Protein AF-A0A1C5YTJ9-F1 (afdb_monomer)

Sequence (90 aa):
MLDASPAVLGLGSGERVTEFMVSFGIVPSNFRQVEAPVVYCIASKWLTGGSQVVNQADVGGVHNGQWIMATSRWVTTIYKASQPLPRTGY

Foldseek 3Di:
DDDPDCVVVVHDPPDDDPDDDDDPDDDDPPDDDPDDDDDDDDDDPPDDQQDKDKDKDKDWDDDPNDIDIDIDIDIDGDHDQDPVHPDDDD

Mean predicted aligned error: 6.36 Å

Radius of gyration: 18.78 Å; Cα contacts (8 Å, |Δi|>4): 62; chains: 1; bounding box: 31×33×63 Å

Solvent-accessible surface area (backbone atoms only — not comparable to full-atom values): 6603 Å² total; per-residue (Å²): 136,87,78,83,46,52,82,76,69,67,52,5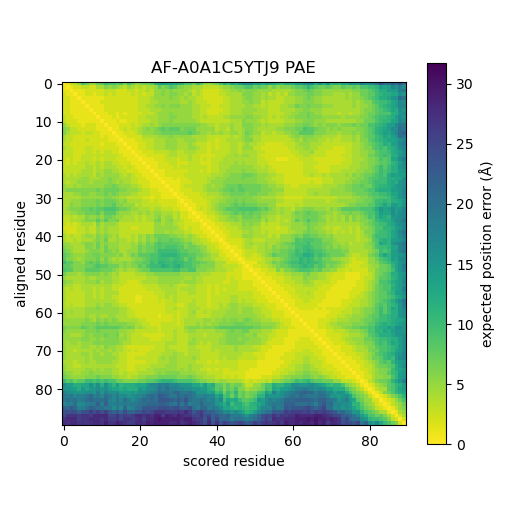9,93,89,61,74,88,87,77,86,84,88,83,75,81,88,70,64,90,87,73,66,87,88,66,86,88,82,84,89,80,83,79,64,90,83,63,53,63,71,38,72,46,82,46,77,49,76,50,71,49,75,56,96,92,38,84,46,76,52,78,48,75,52,74,50,73,40,76,58,83,60,83,77,63,83,76,86,75,134

Secondary structure (DSSP, 8-state):
-----HHHHTPPTT-----------S--TT---SS------PPPTTPPTT-EEEEEEEEEEEETTEEEEEEEEEEEEPPPPPSSPP----

Structure (mmCIF, N/CA/C/O backbone):
data_AF-A0A1C5YTJ9-F1
#
_entry.id   AF-A0A1C5YTJ9-F1
#
loop_
_atom_site.group_PDB
_atom_site.id
_atom_site.type_symbol
_atom_site.label_atom_id
_atom_site.label_alt_id
_atom_site.label_comp_id
_atom_site.label_asym_id
_atom_site.label_entity_id
_atom_site.label_seq_id
_atom_site.pdbx_PDB_ins_code
_atom_site.Cartn_x
_atom_site.Cartn_y
_atom_site.Cartn_z
_atom_site.occupancy
_atom_site.B_iso_or_equiv
_atom_site.auth_seq_id
_atom_site.auth_comp_id
_atom_site.auth_asym_id
_atom_site.auth_atom_id
_atom_site.pdbx_PDB_model_num
ATOM 1 N N . MET A 1 1 ? 12.251 6.728 2.974 1.00 80.31 1 MET A N 1
ATOM 2 C CA . MET A 1 1 ? 10.948 6.796 3.671 1.00 80.31 1 MET A CA 1
ATOM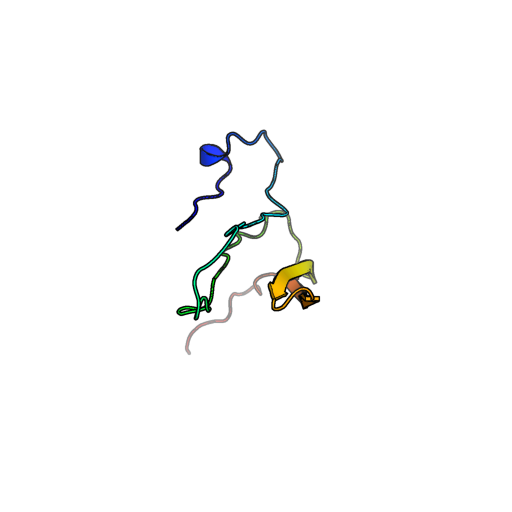 3 C C . MET A 1 1 ? 10.152 7.937 3.061 1.00 80.31 1 MET A C 1
ATOM 5 O O . MET A 1 1 ? 10.696 9.029 2.983 1.00 80.31 1 MET A O 1
ATOM 9 N N . LEU A 1 2 ? 8.925 7.681 2.598 1.00 87.38 2 LEU A N 1
ATOM 10 C CA . LEU A 1 2 ? 7.974 8.727 2.206 1.00 87.38 2 LEU A CA 1
ATOM 11 C C . LEU A 1 2 ? 7.167 9.120 3.449 1.00 87.38 2 LEU A C 1
ATOM 13 O O . LEU A 1 2 ? 6.534 8.253 4.048 1.00 87.38 2 LEU A O 1
ATOM 17 N N . ASP A 1 3 ? 7.210 10.390 3.846 1.00 91.25 3 ASP A N 1
ATOM 18 C CA . ASP A 1 3 ? 6.365 10.914 4.922 1.00 91.25 3 ASP A CA 1
ATOM 19 C C . ASP A 1 3 ? 5.036 11.400 4.330 1.00 91.25 3 ASP A C 1
ATOM 21 O O . ASP A 1 3 ? 4.999 12.359 3.562 1.00 91.25 3 ASP A O 1
ATOM 25 N N . ALA A 1 4 ? 3.953 10.702 4.669 1.00 91.00 4 ALA A N 1
ATOM 26 C CA . ALA A 1 4 ? 2.593 11.016 4.240 1.00 91.00 4 ALA A CA 1
ATOM 27 C C . ALA A 1 4 ? 1.751 11.623 5.380 1.00 91.00 4 ALA A C 1
ATOM 29 O O . ALA A 1 4 ? 0.532 11.445 5.433 1.00 91.00 4 ALA A O 1
ATOM 30 N N . SER A 1 5 ? 2.391 12.294 6.342 1.00 90.81 5 SER A N 1
ATOM 31 C CA . SER A 1 5 ? 1.692 12.954 7.442 1.00 90.81 5 SER A CA 1
ATOM 32 C C . SER A 1 5 ? 0.872 14.162 6.959 1.00 90.81 5 SER A C 1
ATOM 34 O O . SER A 1 5 ? 1.254 14.835 5.996 1.00 90.81 5 SER A O 1
ATOM 36 N N . PRO A 1 6 ? -0.239 14.501 7.649 1.00 91.44 6 PRO A N 1
ATOM 37 C CA . PRO A 1 6 ? -1.066 15.656 7.299 1.00 91.44 6 PRO A CA 1
ATOM 38 C C . PRO A 1 6 ? -0.286 16.967 7.167 1.00 91.44 6 PRO A C 1
ATOM 40 O O . PRO A 1 6 ? -0.586 17.765 6.287 1.00 91.44 6 PRO A O 1
ATOM 43 N N . ALA A 1 7 ? 0.732 17.172 8.009 1.00 94.44 7 ALA A N 1
ATOM 44 C CA . ALA A 1 7 ? 1.562 18.371 7.978 1.00 94.44 7 ALA A CA 1
ATOM 45 C C . ALA A 1 7 ? 2.421 18.454 6.705 1.00 94.44 7 ALA A C 1
ATOM 47 O O . ALA A 1 7 ? 2.499 19.519 6.101 1.00 94.44 7 ALA A O 1
ATOM 48 N N . VAL A 1 8 ? 3.028 17.339 6.281 1.00 96.19 8 VAL A N 1
ATOM 49 C CA . VAL A 1 8 ? 3.870 17.284 5.072 1.00 96.19 8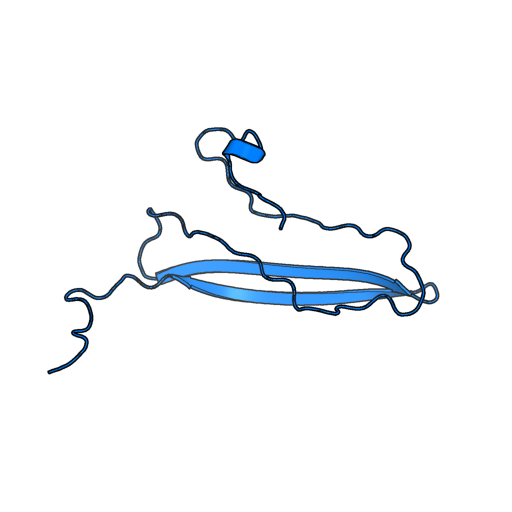 VAL A CA 1
ATOM 50 C C . VAL A 1 8 ? 3.037 17.440 3.802 1.00 96.19 8 VAL A C 1
ATOM 52 O O . VAL A 1 8 ? 3.483 18.064 2.844 1.00 96.19 8 VAL A O 1
ATOM 55 N N . LEU A 1 9 ? 1.816 16.908 3.806 1.00 95.31 9 LEU A N 1
ATOM 56 C CA . LEU A 1 9 ? 0.917 16.942 2.653 1.00 95.31 9 LEU A CA 1
ATOM 57 C C . LEU A 1 9 ? -0.014 18.166 2.618 1.00 95.31 9 LEU A C 1
ATOM 59 O O . LEU A 1 9 ? -0.735 18.340 1.641 1.00 95.31 9 LEU A O 1
ATOM 63 N N . GLY A 1 10 ? -0.018 19.006 3.658 1.00 96.56 10 GLY A N 1
ATOM 64 C CA . GLY A 1 10 ? -0.891 20.183 3.738 1.00 96.56 10 GLY A CA 1
ATOM 65 C C . GLY A 1 10 ? -2.382 19.846 3.851 1.00 96.56 10 GLY A C 1
ATOM 66 O O . GLY A 1 10 ? -3.214 20.594 3.346 1.00 96.56 10 GLY A O 1
ATOM 67 N N . LEU A 1 11 ? -2.720 18.722 4.490 1.00 95.25 11 LEU A N 1
ATOM 68 C CA . LEU A 1 11 ? -4.103 18.258 4.604 1.00 95.25 11 LEU A CA 1
ATOM 69 C C . LEU A 1 11 ? -4.922 19.118 5.573 1.00 95.25 11 LEU A C 1
ATOM 71 O O . LEU A 1 11 ? -4.463 19.494 6.656 1.00 95.25 11 LEU A O 1
ATOM 75 N N . GLY A 1 12 ? -6.177 19.357 5.206 1.00 95.88 12 GLY A N 1
ATOM 76 C CA . GLY A 1 12 ? -7.177 20.008 6.036 1.00 95.88 12 GLY A CA 1
ATOM 77 C C . GLY A 1 12 ? -7.631 19.160 7.230 1.00 95.88 12 GLY A C 1
ATOM 78 O O . GLY A 1 12 ? -7.354 17.962 7.359 1.00 95.88 12 GLY A O 1
ATOM 79 N N . SER A 1 13 ? -8.379 19.787 8.141 1.00 91.69 13 SER A N 1
ATOM 80 C CA . SER A 1 13 ? -8.938 19.083 9.300 1.00 91.69 13 SER A CA 1
ATOM 81 C C . SER A 1 13 ? -9.881 17.962 8.857 1.00 91.69 13 SER A C 1
ATOM 83 O O . SER A 1 13 ? -10.845 18.191 8.135 1.00 91.69 13 SER A O 1
ATOM 85 N N . GLY A 1 14 ? -9.606 16.742 9.320 1.00 87.00 14 GLY A N 1
ATOM 86 C CA . GLY A 1 14 ? -10.396 15.552 8.985 1.00 87.00 14 GLY A CA 1
ATOM 87 C C . GLY A 1 14 ? -9.983 14.841 7.694 1.00 87.00 14 GLY A C 1
ATOM 88 O O . GLY A 1 14 ? -10.356 13.683 7.524 1.00 87.00 14 GLY A O 1
ATOM 89 N N . GLU A 1 15 ? -9.149 15.449 6.850 1.00 91.06 15 GLU A N 1
ATOM 90 C CA . GLU A 1 15 ? -8.638 14.804 5.638 1.00 91.06 15 GLU A CA 1
ATOM 91 C C . GLU A 1 15 ? -7.618 13.713 5.971 1.00 91.06 15 GLU A C 1
ATOM 93 O O . GLU A 1 15 ? -6.843 13.811 6.930 1.00 91.06 15 GLU A O 1
ATOM 98 N N . ARG A 1 16 ? -7.642 12.626 5.201 1.00 87.62 16 ARG A N 1
ATOM 99 C CA . ARG A 1 16 ? -6.789 11.451 5.395 1.00 87.62 16 ARG A CA 1
ATOM 100 C C . ARG A 1 16 ? -6.347 10.929 4.039 1.00 87.62 16 ARG A C 1
ATOM 102 O O . ARG A 1 16 ? -7.141 10.903 3.105 1.00 87.62 16 ARG A O 1
ATOM 109 N N . VAL A 1 17 ? -5.109 10.453 3.968 1.00 90.1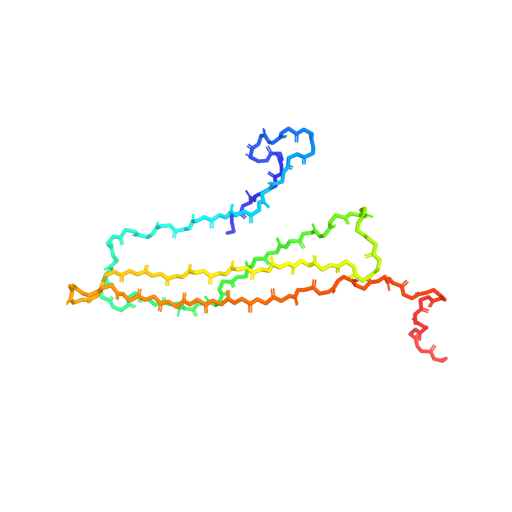9 17 VAL A N 1
ATOM 110 C CA . VAL A 1 17 ? -4.647 9.657 2.829 1.00 90.19 17 VAL A CA 1
ATOM 111 C C . VAL A 1 17 ? -5.274 8.271 2.936 1.00 90.19 17 VAL A C 1
ATOM 113 O O . VAL A 1 17 ? -5.060 7.570 3.925 1.00 90.19 17 VAL A O 1
ATOM 116 N N . THR A 1 18 ? -6.057 7.890 1.934 1.00 89.31 18 THR A N 1
ATOM 117 C CA . THR A 1 18 ? -6.669 6.556 1.817 1.00 89.31 18 THR A CA 1
ATOM 118 C C . THR A 1 18 ? -6.041 5.724 0.703 1.00 89.31 18 THR A C 1
ATOM 120 O O . THR A 1 18 ? -6.207 4.509 0.687 1.00 89.31 18 THR A O 1
ATOM 123 N N . GLU A 1 19 ? -5.297 6.365 -0.196 1.00 91.56 19 GLU A N 1
ATOM 124 C CA . GLU A 1 19 ? -4.642 5.749 -1.343 1.00 91.56 19 GLU A CA 1
ATOM 125 C C . GLU A 1 19 ? -3.353 6.508 -1.678 1.00 91.56 19 GLU A C 1
ATOM 127 O O . GLU A 1 19 ? -3.266 7.725 -1.504 1.00 91.56 19 GLU A O 1
ATOM 132 N N . PHE A 1 20 ? -2.350 5.786 -2.170 1.00 91.69 20 PHE A N 1
ATOM 133 C CA . PHE A 1 20 ? -1.180 6.365 -2.815 1.00 91.69 20 PHE A CA 1
ATOM 134 C C . PHE A 1 20 ? -0.750 5.469 -3.975 1.00 91.69 20 PHE A C 1
ATOM 136 O O . PHE A 1 20 ? -0.989 4.262 -3.970 1.00 91.69 20 PHE A O 1
ATOM 143 N N . MET A 1 21 ? -0.070 6.058 -4.953 1.00 93.69 21 MET A N 1
ATOM 144 C CA . MET A 1 21 ? 0.485 5.341 -6.094 1.00 93.69 21 MET A CA 1
ATOM 145 C C . MET A 1 21 ? 1.973 5.650 -6.212 1.00 93.69 21 MET A C 1
ATOM 147 O O . MET A 1 21 ? 2.388 6.804 -6.110 1.00 93.69 21 MET A O 1
ATOM 151 N N . VAL A 1 22 ? 2.773 4.617 -6.464 1.00 91.94 22 VAL A N 1
ATOM 152 C CA . VAL A 1 22 ? 4.193 4.758 -6.800 1.00 91.94 22 VAL A CA 1
ATOM 153 C C . VAL A 1 22 ? 4.366 4.340 -8.253 1.00 91.94 22 VAL A C 1
ATOM 155 O O . VAL A 1 22 ? 4.081 3.199 -8.607 1.00 91.94 22 VAL A O 1
ATOM 158 N N . SER A 1 23 ? 4.813 5.269 -9.097 1.00 93.94 23 SER A N 1
ATOM 159 C CA . SER A 1 23 ? 5.061 5.016 -10.517 1.00 93.94 23 SER A CA 1
ATOM 160 C C . SER A 1 23 ? 6.558 5.020 -10.798 1.00 93.94 23 SER A C 1
ATOM 162 O O . SER A 1 23 ? 7.247 5.993 -10.497 1.00 93.94 23 SER A O 1
ATOM 164 N N . PHE A 1 24 ? 7.053 3.931 -11.384 1.00 93.38 24 PHE A N 1
ATOM 165 C CA . PHE A 1 24 ? 8.466 3.768 -11.735 1.00 93.38 24 PHE A CA 1
ATOM 166 C C . PHE A 1 24 ? 8.764 4.071 -13.212 1.00 93.38 24 PHE A C 1
ATOM 168 O O . PHE A 1 24 ? 9.928 4.119 -13.600 1.00 93.38 24 PHE A O 1
ATOM 175 N N . GLY A 1 25 ? 7.736 4.283 -14.042 1.00 95.12 25 GLY A N 1
ATOM 176 C CA . GLY A 1 25 ? 7.901 4.473 -15.484 1.00 95.12 25 GLY A CA 1
ATOM 177 C C . GLY A 1 25 ? 8.526 3.254 -16.173 1.00 95.12 25 GLY A C 1
ATOM 178 O O . GLY A 1 25 ? 8.167 2.113 -15.884 1.00 95.12 25 GLY A O 1
ATOM 179 N N . ILE A 1 26 ? 9.454 3.500 -17.103 1.00 95.56 26 ILE A N 1
ATOM 180 C CA . ILE A 1 26 ? 10.244 2.447 -17.753 1.00 95.56 26 ILE A CA 1
ATOM 181 C C . ILE A 1 26 ? 11.403 2.079 -16.829 1.00 95.56 26 ILE A C 1
ATOM 183 O O . ILE A 1 26 ? 12.239 2.920 -16.502 1.00 95.56 26 ILE A O 1
ATOM 187 N N . VAL A 1 27 ? 11.470 0.810 -16.445 1.00 94.88 27 VAL A N 1
ATOM 188 C CA . VAL A 1 27 ? 12.489 0.283 -15.534 1.00 94.88 27 VAL A CA 1
ATOM 189 C C . VAL A 1 27 ? 13.513 -0.577 -16.284 1.00 94.88 27 VAL A C 1
ATOM 191 O O . VAL A 1 27 ? 13.176 -1.175 -17.309 1.00 94.88 27 VAL A O 1
ATOM 194 N N . PRO A 1 28 ? 14.771 -0.653 -15.812 1.00 94.69 28 PRO A N 1
ATOM 195 C CA . PRO A 1 28 ? 15.790 -1.487 -16.440 1.00 94.69 28 PRO A CA 1
ATOM 196 C C . PRO A 1 28 ? 15.488 -2.982 -16.281 1.00 94.69 28 PRO A C 1
ATOM 198 O O . PRO A 1 28 ? 14.680 -3.404 -15.449 1.00 94.69 28 PRO A O 1
ATOM 201 N N . SER A 1 29 ? 16.205 -3.804 -17.052 1.00 91.81 29 SER A N 1
ATOM 202 C CA . SER A 1 29 ? 16.191 -5.257 -16.863 1.00 91.81 29 SER A CA 1
ATOM 203 C C . SER A 1 29 ? 16.546 -5.628 -15.417 1.00 91.81 29 SER A C 1
ATOM 205 O O . SER A 1 29 ? 17.350 -4.954 -14.772 1.00 91.81 29 SER A O 1
ATOM 207 N N . ASN A 1 30 ? 15.955 -6.717 -14.919 1.00 90.75 30 ASN A N 1
ATOM 208 C CA . ASN A 1 30 ? 16.058 -7.184 -13.533 1.00 90.75 30 ASN A CA 1
ATOM 209 C C . ASN A 1 30 ? 15.464 -6.249 -12.467 1.00 90.75 30 ASN A C 1
ATOM 211 O O . ASN A 1 30 ? 15.748 -6.446 -11.283 1.00 90.75 30 ASN A O 1
ATOM 215 N N . PHE A 1 31 ? 14.629 -5.272 -12.839 1.00 92.00 31 PHE A N 1
ATOM 216 C CA . PHE A 1 31 ? 13.857 -4.522 -11.853 1.00 92.00 31 PHE A CA 1
ATOM 217 C C . PHE A 1 31 ? 1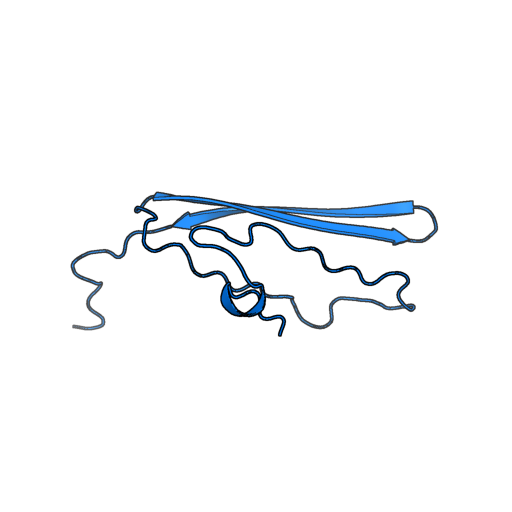2.981 -5.472 -11.032 1.00 92.00 31 PHE A C 1
ATOM 219 O O . PHE A 1 31 ? 12.141 -6.198 -11.564 1.00 92.00 31 PHE A O 1
ATOM 226 N N . ARG A 1 32 ? 13.222 -5.496 -9.723 1.00 90.44 32 ARG A N 1
ATOM 227 C CA . ARG A 1 32 ? 12.555 -6.390 -8.782 1.00 90.44 32 ARG A CA 1
ATOM 228 C C . ARG A 1 32 ? 12.543 -5.773 -7.397 1.00 90.44 32 ARG A C 1
ATOM 230 O O . ARG A 1 32 ? 13.400 -4.958 -7.060 1.00 90.44 32 ARG A O 1
ATOM 237 N N . GLN A 1 33 ? 11.615 -6.237 -6.576 1.00 89.88 33 GLN A N 1
ATOM 238 C CA . GLN A 1 33 ? 11.653 -5.987 -5.146 1.00 89.88 33 GLN A CA 1
ATOM 239 C C . GLN A 1 33 ? 12.949 -6.573 -4.558 1.00 89.88 33 GLN A C 1
ATOM 241 O O . GLN A 1 33 ? 13.202 -7.770 -4.683 1.00 89.88 33 GLN A O 1
ATOM 246 N N . VAL A 1 34 ? 13.767 -5.727 -3.930 1.00 92.69 34 VAL A N 1
ATOM 247 C CA . VAL A 1 34 ? 14.956 -6.152 -3.165 1.00 92.69 34 VAL A CA 1
ATOM 248 C C . VAL A 1 34 ? 14.628 -6.249 -1.674 1.00 92.69 34 VAL A C 1
ATOM 250 O O . VAL A 1 34 ? 15.091 -7.160 -0.997 1.00 92.69 34 VAL A O 1
ATOM 253 N N . GLU A 1 35 ? 13.768 -5.355 -1.190 1.00 90.88 35 GLU A N 1
ATOM 254 C CA . GLU A 1 35 ? 13.241 -5.318 0.172 1.00 90.88 35 GLU A CA 1
ATOM 255 C C . GLU A 1 35 ? 11.717 -5.178 0.116 1.00 90.88 35 GLU A C 1
ATOM 257 O O . GLU A 1 35 ? 11.186 -4.505 -0.771 1.00 90.88 35 GLU A O 1
ATOM 262 N N . ALA A 1 36 ? 11.006 -5.838 1.033 1.00 88.75 36 ALA A N 1
ATOM 263 C CA . ALA A 1 36 ? 9.553 -5.752 1.091 1.00 88.75 36 ALA A CA 1
ATOM 264 C C . ALA A 1 36 ? 9.097 -4.337 1.475 1.00 88.75 36 ALA A C 1
ATOM 266 O O . ALA A 1 36 ? 9.498 -3.845 2.530 1.00 88.75 36 ALA A O 1
ATOM 267 N N . PRO A 1 37 ? 8.255 -3.675 0.657 1.00 85.56 37 PRO A N 1
ATOM 268 C CA . PRO A 1 37 ? 7.717 -2.380 1.031 1.00 85.56 37 PRO A CA 1
ATOM 269 C C . PRO A 1 37 ? 6.791 -2.534 2.242 1.00 85.56 37 PRO A C 1
ATOM 271 O O . PRO A 1 37 ? 5.963 -3.445 2.296 1.00 85.56 37 PRO A O 1
ATOM 274 N N . VAL A 1 38 ? 6.912 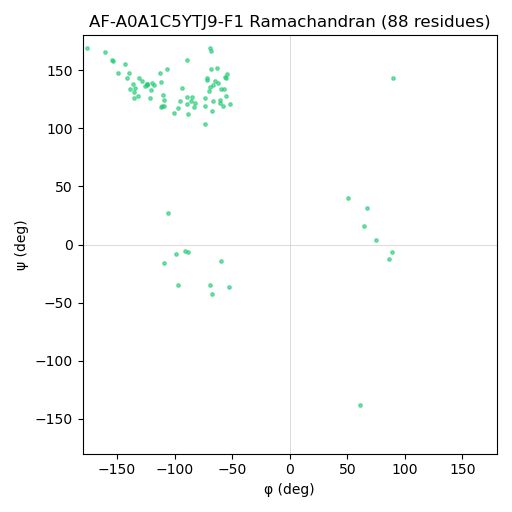-1.614 3.199 1.00 88.69 38 VAL A N 1
ATOM 275 C CA . VAL A 1 38 ? 6.057 -1.552 4.389 1.00 88.69 38 VAL A CA 1
ATOM 276 C C . VAL A 1 38 ? 5.340 -0.212 4.418 1.00 88.69 38 VAL A C 1
ATOM 278 O O . VAL A 1 38 ? 5.957 0.839 4.243 1.00 88.69 38 VAL A O 1
ATOM 281 N N . VAL A 1 39 ? 4.033 -0.253 4.669 1.00 88.50 39 VAL A N 1
ATOM 282 C CA . VAL A 1 39 ? 3.207 0.934 4.889 1.00 88.50 39 VAL A CA 1
ATOM 283 C C . VAL A 1 39 ? 2.816 0.970 6.359 1.00 88.50 39 VAL A C 1
ATOM 285 O O . VAL A 1 39 ? 2.157 0.059 6.857 1.00 88.50 39 VAL A O 1
ATOM 288 N N . TYR A 1 40 ? 3.227 2.028 7.054 1.00 88.75 40 TYR A N 1
ATOM 289 C CA . TYR A 1 40 ? 2.830 2.271 8.435 1.00 88.75 40 TYR A CA 1
ATOM 290 C C . TYR A 1 40 ? 1.623 3.202 8.463 1.00 88.75 40 TYR A C 1
ATOM 292 O O . TYR A 1 40 ? 1.673 4.318 7.950 1.00 88.75 40 TYR A O 1
ATOM 300 N N . CYS A 1 41 ? 0.546 2.750 9.099 1.00 85.12 41 CYS A N 1
ATOM 301 C CA . CYS A 1 41 ? -0.670 3.532 9.280 1.00 85.12 41 CYS A CA 1
ATOM 302 C C . CYS A 1 41 ? -1.012 3.620 10.765 1.00 85.12 41 CYS A C 1
ATOM 304 O O . CYS A 1 41 ? -0.958 2.624 11.487 1.00 85.12 41 CYS A O 1
ATOM 306 N N . ILE A 1 42 ? -1.419 4.807 11.211 1.00 82.94 42 ILE A N 1
ATOM 307 C CA . ILE A 1 42 ? -1.972 5.003 12.551 1.00 82.94 42 ILE A CA 1
ATOM 308 C C . ILE A 1 42 ? -3.491 4.981 12.430 1.00 82.94 42 ILE A C 1
ATOM 310 O O . ILE A 1 42 ? -4.093 5.828 11.768 1.00 82.94 42 ILE A O 1
ATOM 314 N N . ALA A 1 43 ? -4.111 3.998 13.079 1.00 81.06 43 ALA A N 1
ATOM 315 C CA . ALA A 1 43 ? -5.558 3.907 13.167 1.00 81.06 43 ALA A CA 1
ATOM 316 C C . ALA A 1 43 ? -6.122 5.131 13.909 1.00 81.06 43 ALA A C 1
ATOM 318 O O . ALA A 1 43 ? -5.573 5.583 14.916 1.00 81.06 43 ALA A O 1
ATOM 319 N N . SER A 1 44 ? -7.237 5.676 13.417 1.00 81.88 44 SER A N 1
ATOM 320 C CA . SER A 1 44 ? -7.911 6.795 14.077 1.00 81.88 44 SER A CA 1
ATOM 321 C C . SER A 1 44 ? -8.343 6.403 15.493 1.00 81.88 44 SER A C 1
ATOM 323 O O . SER A 1 44 ? -8.985 5.371 15.682 1.00 81.88 44 SER A O 1
ATOM 325 N N . LYS A 1 45 ? -8.075 7.267 16.482 1.00 81.19 45 LYS A N 1
ATOM 326 C CA . LYS A 1 45 ? -8.479 7.061 17.888 1.00 81.19 45 LYS A CA 1
ATOM 327 C C . LYS A 1 45 ? -9.995 6.940 18.099 1.00 81.19 45 LYS A C 1
ATOM 329 O O . LYS A 1 45 ? -10.436 6.569 19.179 1.00 81.19 45 LYS A O 1
ATOM 334 N N . TRP A 1 46 ? -10.778 7.309 17.088 1.00 82.25 46 TRP A N 1
ATOM 335 C CA . TRP A 1 46 ? -12.238 7.258 17.103 1.00 82.25 46 TRP A CA 1
ATOM 336 C C . TRP A 1 46 ? -12.800 5.908 16.637 1.00 82.25 46 TRP A C 1
ATOM 338 O O . TRP A 1 46 ? -14.008 5.703 16.705 1.00 82.25 46 TRP A O 1
ATOM 348 N N . LEU A 1 47 ? -11.949 4.993 16.156 1.00 85.25 47 LEU A N 1
ATOM 349 C CA . LEU A 1 47 ? -12.369 3.646 15.778 1.00 85.25 47 LEU A CA 1
ATOM 350 C C . LEU A 1 47 ? -12.723 2.839 17.031 1.00 85.25 47 LEU A C 1
ATOM 352 O O . LEU A 1 47 ? -11.980 2.815 18.013 1.00 85.25 47 LEU A O 1
ATOM 356 N N . THR A 1 48 ? -13.870 2.169 16.995 1.00 87.75 48 THR A N 1
ATOM 357 C CA . THR A 1 48 ? -14.341 1.302 18.079 1.00 87.75 48 THR A CA 1
ATOM 358 C C . THR A 1 48 ? -13.826 -0.126 17.893 1.00 87.75 48 THR A C 1
ATOM 360 O O . THR A 1 48 ? -13.459 -0.533 16.789 1.00 87.75 48 THR A O 1
ATOM 363 N N . GLY A 1 49 ? -13.798 -0.914 18.973 1.00 88.75 49 GLY A N 1
ATOM 364 C CA . GLY A 1 49 ? -13.452 -2.335 18.883 1.00 88.75 49 GLY A CA 1
ATOM 365 C C . GLY A 1 49 ? -14.377 -3.074 17.917 1.00 88.75 49 GLY A C 1
ATOM 366 O O . GLY A 1 49 ? -15.590 -2.894 17.972 1.00 88.75 49 GLY A O 1
ATOM 367 N N . GLY A 1 50 ? -13.794 -3.887 17.039 1.00 88.62 50 GLY A N 1
ATOM 368 C CA . GLY A 1 50 ? -14.503 -4.574 15.962 1.00 88.62 50 GLY A CA 1
ATOM 369 C C . GLY A 1 50 ? -14.595 -3.772 14.662 1.00 88.62 50 GLY A C 1
ATOM 370 O O . GLY A 1 50 ? -15.026 -4.335 13.659 1.00 88.62 50 GLY A O 1
ATOM 371 N N . SER A 1 51 ? -14.161 -2.502 14.635 1.00 92.00 51 SER A N 1
ATOM 372 C CA . SER A 1 51 ? -14.035 -1.748 13.380 1.00 92.00 51 SER A CA 1
ATOM 373 C C . SER A 1 51 ? -13.125 -2.492 12.403 1.00 92.00 51 SER A C 1
ATOM 375 O O . SER A 1 51 ? -12.134 -3.101 12.809 1.00 92.00 51 SER A O 1
ATOM 377 N N . GLN A 1 52 ? -13.433 -2.420 11.113 1.00 92.69 52 GLN A N 1
ATOM 378 C CA . GLN A 1 52 ? -12.672 -3.090 10.063 1.00 92.69 52 GLN A CA 1
ATOM 379 C C . GLN A 1 52 ? -12.123 -2.069 9.074 1.00 92.69 52 GLN A C 1
ATOM 381 O O . GLN A 1 52 ? -12.813 -1.126 8.693 1.00 92.69 52 GLN A O 1
ATOM 386 N N . VAL A 1 53 ? -10.881 -2.281 8.648 1.00 90.00 53 VAL A N 1
ATOM 387 C CA . VAL A 1 53 ? -10.259 -1.553 7.543 1.00 90.00 53 VAL A CA 1
ATOM 388 C C . VAL A 1 53 ? -10.089 -2.529 6.391 1.00 90.00 53 VAL A C 1
ATOM 390 O O . VAL A 1 53 ? -9.403 -3.543 6.533 1.00 90.00 53 VAL A O 1
ATOM 393 N N . VAL A 1 54 ? -10.727 -2.238 5.261 1.00 93.69 54 VAL A N 1
ATOM 394 C CA . VAL A 1 54 ? -10.533 -2.986 4.017 1.00 93.69 54 VAL A CA 1
ATOM 395 C C . VAL A 1 54 ? -9.331 -2.392 3.305 1.00 93.69 54 VAL A C 1
ATOM 397 O O . VAL A 1 54 ? -9.298 -1.195 3.034 1.00 93.69 54 VAL A O 1
ATOM 400 N N . ASN A 1 55 ? -8.345 -3.230 3.015 1.00 94.00 55 ASN A N 1
ATOM 401 C CA . ASN A 1 55 ? -7.126 -2.827 2.342 1.00 94.00 55 ASN A CA 1
ATOM 402 C C . ASN A 1 55 ? -7.062 -3.447 0.953 1.00 94.00 55 ASN A C 1
ATOM 404 O O . ASN A 1 55 ? -7.496 -4.583 0.722 1.00 94.00 55 ASN A O 1
ATOM 408 N N . GLN A 1 56 ? -6.455 -2.695 0.049 1.00 95.88 56 GLN A N 1
ATOM 409 C CA . GLN A 1 56 ? -6.240 -3.070 -1.331 1.00 95.88 56 GLN A CA 1
ATOM 410 C C . GLN A 1 56 ? -4.841 -2.630 -1.746 1.00 95.88 56 GLN A C 1
ATOM 412 O O . GLN A 1 56 ? -4.433 -1.506 -1.469 1.00 95.88 56 GLN A O 1
ATOM 417 N N . ALA A 1 57 ? -4.115 -3.529 -2.404 1.00 94.31 57 ALA A N 1
ATOM 418 C CA . ALA A 1 57 ? -2.855 -3.222 -3.059 1.00 94.31 57 ALA A CA 1
ATOM 419 C C . ALA A 1 57 ? -2.849 -3.865 -4.441 1.00 94.31 57 ALA A C 1
ATOM 421 O O . ALA A 1 57 ? -3.062 -5.073 -4.566 1.00 94.31 57 ALA A O 1
ATOM 422 N N . ASP A 1 58 ? -2.597 -3.049 -5.455 1.00 95.62 58 ASP A N 1
ATOM 423 C CA . ASP A 1 58 ? -2.496 -3.469 -6.844 1.00 95.62 58 ASP A CA 1
ATOM 424 C C . ASP A 1 58 ? -1.147 -3.028 -7.400 1.00 95.62 58 ASP A C 1
ATOM 426 O O . ASP A 1 58 ? -0.680 -1.919 -7.142 1.00 95.62 58 ASP A O 1
ATOM 430 N N . VAL A 1 59 ? -0.514 -3.909 -8.166 1.00 93.50 59 VAL A N 1
ATOM 431 C CA . VAL A 1 59 ? 0.724 -3.619 -8.885 1.00 93.50 59 VAL A CA 1
ATOM 432 C C . VAL A 1 59 ? 0.606 -4.185 -10.288 1.00 93.50 59 VAL A C 1
ATOM 434 O O . VAL A 1 59 ? 0.103 -5.291 -10.485 1.00 93.50 59 VAL A O 1
ATOM 437 N N . GLY A 1 60 ? 1.055 -3.430 -11.280 1.00 94.25 60 GLY A N 1
ATOM 438 C CA . GLY A 1 60 ? 1.010 -3.873 -12.661 1.00 94.25 60 GLY A CA 1
ATOM 439 C C . GLY A 1 60 ? 1.960 -3.100 -13.552 1.00 94.25 60 GLY A C 1
ATOM 440 O O . GLY A 1 60 ? 2.495 -2.057 -13.175 1.00 94.25 60 GLY A O 1
ATOM 441 N N . GLY A 1 61 ? 2.180 -3.647 -14.737 1.00 95.19 61 GLY A N 1
ATOM 442 C CA . GLY A 1 61 ? 3.043 -3.062 -15.747 1.00 95.19 61 GLY A CA 1
ATOM 443 C C . GLY A 1 61 ? 3.020 -3.870 -17.035 1.00 95.19 61 GLY A C 1
ATOM 444 O O . GLY A 1 61 ? 2.505 -4.988 -17.086 1.00 95.19 61 GLY A O 1
ATOM 445 N N . VAL A 1 62 ? 3.591 -3.294 -18.090 1.00 95.75 62 VAL A N 1
ATOM 446 C CA . VAL A 1 62 ? 3.753 -3.987 -19.369 1.00 95.75 62 VAL A CA 1
ATOM 447 C C . VAL A 1 62 ? 5.083 -4.733 -19.377 1.00 95.75 62 VAL A C 1
ATOM 449 O O . VAL A 1 62 ? 6.134 -4.136 -19.160 1.00 95.75 62 VAL A O 1
ATOM 452 N N . HIS A 1 63 ? 5.043 -6.024 -19.686 1.00 92.31 63 HIS A N 1
ATOM 453 C CA . HIS A 1 63 ? 6.222 -6.849 -19.924 1.00 92.31 63 HIS A CA 1
ATOM 454 C C . HIS A 1 63 ? 6.023 -7.634 -21.223 1.00 92.31 63 HIS A C 1
ATOM 456 O O . HIS A 1 63 ? 4.984 -8.261 -21.417 1.00 92.31 63 HIS A O 1
ATOM 462 N N . ASN A 1 64 ? 6.990 -7.562 -22.145 1.00 93.38 64 ASN A N 1
ATOM 463 C CA . ASN A 1 64 ? 6.905 -8.170 -23.483 1.00 93.38 64 ASN A CA 1
ATOM 464 C C . ASN A 1 64 ? 5.609 -7.831 -24.251 1.00 93.38 64 ASN A C 1
ATOM 466 O O . ASN A 1 64 ? 5.018 -8.684 -24.908 1.00 93.38 64 ASN A O 1
ATOM 470 N N . GLY A 1 65 ? 5.144 -6.581 -24.150 1.00 94.94 65 GLY A N 1
ATOM 471 C CA . GLY A 1 65 ? 3.926 -6.116 -24.827 1.00 94.94 65 GLY A CA 1
ATOM 472 C C . GLY A 1 65 ? 2.612 -6.591 -24.194 1.00 94.94 65 GLY A C 1
ATOM 473 O O . GLY A 1 65 ? 1.548 -6.283 -24.721 1.00 94.94 65 GLY A O 1
ATOM 474 N N . GLN A 1 66 ? 2.662 -7.301 -23.065 1.00 97.19 66 GLN A N 1
ATOM 475 C CA . GLN A 1 66 ? 1.483 -7.751 -22.330 1.00 97.19 66 GLN A CA 1
ATOM 476 C C . GLN A 1 66 ? 1.358 -7.025 -20.996 1.00 97.19 66 GLN A C 1
ATOM 478 O O . GLN A 1 66 ? 2.349 -6.814 -20.297 1.00 97.19 66 GLN A O 1
ATOM 483 N N . TRP A 1 67 ? 0.131 -6.666 -20.627 1.00 96.81 67 TRP A N 1
ATOM 484 C CA . TRP A 1 67 ? -0.162 -6.177 -19.286 1.00 96.81 67 TRP A CA 1
ATOM 485 C C . TRP A 1 67 ? -0.132 -7.339 -18.292 1.00 96.81 67 TRP A C 1
ATOM 487 O O . TRP A 1 67 ? -0.828 -8.337 -18.477 1.00 96.81 67 TRP A O 1
ATOM 497 N N . ILE A 1 68 ? 0.662 -7.198 -17.235 1.00 95.38 68 ILE A N 1
ATOM 498 C CA . ILE A 1 68 ? 0.728 -8.133 -16.113 1.00 95.38 68 ILE A CA 1
ATOM 499 C C . ILE A 1 68 ? 0.302 -7.378 -14.859 1.00 95.38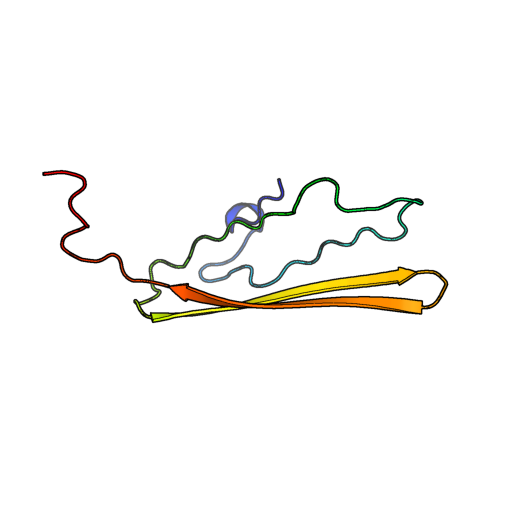 68 ILE A C 1
ATOM 501 O O . ILE A 1 68 ? 0.717 -6.239 -1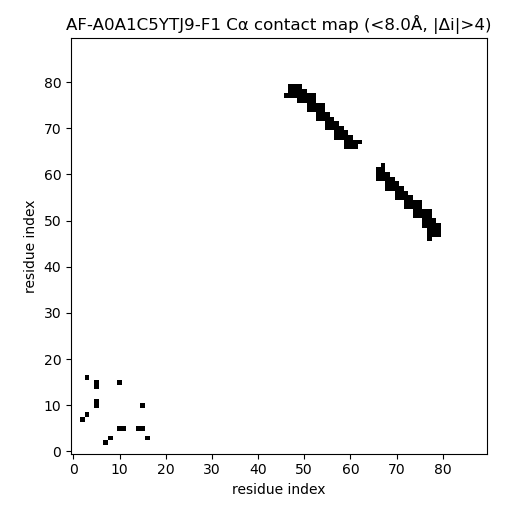4.645 1.00 95.38 68 ILE A O 1
ATOM 505 N N . MET A 1 69 ? -0.514 -8.016 -14.022 1.00 96.81 69 MET A N 1
ATOM 506 C CA . MET A 1 69 ? -0.992 -7.440 -12.768 1.00 96.81 69 MET A CA 1
ATOM 507 C C . MET A 1 69 ? -1.011 -8.467 -11.641 1.00 96.81 69 MET A C 1
ATOM 509 O O . MET A 1 69 ? -1.278 -9.647 -11.863 1.00 96.81 69 MET A O 1
ATOM 513 N N . ALA A 1 70 ? -0.773 -7.988 -10.426 1.00 94.69 70 ALA A N 1
ATOM 514 C CA . ALA A 1 70 ? -0.993 -8.710 -9.187 1.00 94.69 70 ALA A CA 1
ATOM 515 C C . ALA A 1 70 ? -1.842 -7.847 -8.250 1.00 94.69 70 ALA A C 1
ATOM 517 O O . ALA A 1 70 ? -1.671 -6.629 -8.172 1.00 94.69 70 ALA A O 1
ATOM 518 N N . THR A 1 71 ? -2.770 -8.491 -7.549 1.00 96.50 71 THR A N 1
ATOM 519 C CA . THR A 1 71 ? -3.780 -7.825 -6.724 1.00 96.50 71 THR A CA 1
ATOM 520 C C . THR A 1 71 ? -3.891 -8.527 -5.379 1.00 96.50 71 THR A C 1
ATOM 522 O O . THR A 1 71 ? -4.074 -9.743 -5.335 1.00 96.50 71 THR A O 1
ATOM 525 N N . SER A 1 72 ? -3.854 -7.763 -4.292 1.00 95.12 72 SER A N 1
ATOM 526 C CA . SER A 1 72 ? -4.033 -8.250 -2.922 1.00 95.12 72 SER A CA 1
ATOM 527 C C . SER A 1 72 ? -5.161 -7.498 -2.231 1.00 95.12 72 SER A C 1
ATOM 529 O O . SER A 1 72 ? -5.271 -6.276 -2.354 1.00 95.12 72 SER A O 1
ATOM 531 N N . ARG A 1 73 ? -6.011 -8.219 -1.499 1.00 96.81 73 ARG A N 1
ATOM 532 C CA . ARG A 1 73 ? -7.114 -7.668 -0.698 1.00 96.81 73 ARG A CA 1
ATOM 533 C C . ARG A 1 73 ? -7.105 -8.325 0.672 1.00 96.81 73 ARG A C 1
ATOM 535 O O . ARG A 1 73 ? -6.962 -9.542 0.756 1.00 96.81 73 ARG A O 1
ATOM 542 N N . TRP A 1 74 ? -7.253 -7.542 1.734 1.00 95.81 74 TRP A N 1
ATOM 543 C CA . TRP A 1 74 ? -7.316 -8.076 3.096 1.00 95.81 74 TRP A CA 1
ATOM 544 C C . TRP A 1 74 ? -8.077 -7.142 4.033 1.00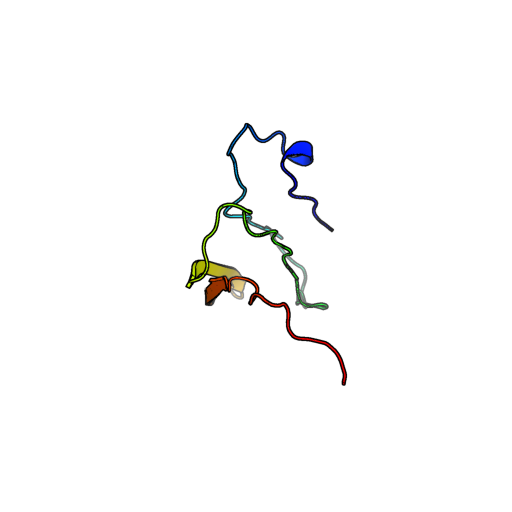 95.81 74 TRP A C 1
ATOM 546 O O . TRP A 1 74 ? -8.201 -5.944 3.780 1.00 95.81 74 TRP A O 1
ATOM 556 N N . VAL A 1 75 ? -8.572 -7.692 5.140 1.00 95.19 75 VAL A N 1
ATOM 557 C CA . VAL A 1 75 ? -9.261 -6.931 6.186 1.00 95.19 75 VAL A CA 1
ATOM 558 C C . VAL A 1 75 ? -8.388 -6.885 7.432 1.00 95.19 75 VAL A C 1
ATOM 560 O O . VAL A 1 75 ? -7.951 -7.920 7.930 1.00 95.19 75 VAL A O 1
ATOM 563 N N . THR A 1 76 ? -8.170 -5.682 7.953 1.00 91.69 76 THR A N 1
ATOM 564 C CA . THR A 1 76 ? -7.555 -5.465 9.263 1.00 91.69 76 THR A CA 1
ATOM 565 C C . THR A 1 76 ? -8.655 -5.168 10.272 1.00 91.69 76 THR A C 1
ATOM 567 O O . THR A 1 76 ? -9.311 -4.129 10.194 1.00 91.69 76 THR A O 1
ATOM 570 N N . THR A 1 77 ? -8.855 -6.068 11.233 1.00 91.62 77 THR A N 1
ATOM 571 C CA . THR A 1 77 ? -9.788 -5.852 12.346 1.00 91.62 77 THR A CA 1
ATOM 572 C C . THR A 1 77 ? -9.098 -5.074 13.462 1.00 91.62 77 THR A C 1
ATOM 574 O O . THR A 1 77 ? -8.043 -5.473 13.953 1.00 91.62 77 THR A O 1
ATOM 577 N N . ILE A 1 78 ? -9.712 -3.972 13.885 1.00 88.62 78 ILE A N 1
ATOM 578 C CA . ILE A 1 78 ? -9.270 -3.163 15.017 1.00 88.62 78 ILE A CA 1
ATOM 579 C C . ILE A 1 78 ? -9.806 -3.780 16.303 1.00 88.62 78 ILE A C 1
ATOM 581 O O . ILE A 1 78 ? -11.016 -3.843 16.532 1.00 88.62 78 ILE A O 1
ATOM 585 N N . TYR A 1 79 ? -8.900 -4.201 17.176 1.00 83.00 79 TYR A N 1
ATOM 586 C CA . TYR A 1 79 ? -9.254 -4.714 18.492 1.00 83.00 79 TYR A CA 1
ATOM 587 C C . TYR A 1 79 ? -9.193 -3.595 19.528 1.00 83.00 79 TYR A C 1
ATOM 589 O O . TYR A 1 79 ? -8.236 -2.821 19.580 1.00 83.00 79 TYR A O 1
ATOM 597 N N . LYS A 1 80 ? -10.216 -3.518 20.384 1.00 77.44 80 LYS A N 1
ATOM 598 C CA . LYS A 1 80 ? -10.147 -2.680 21.582 1.00 77.44 80 LYS A CA 1
ATOM 599 C C . LYS A 1 80 ? -9.146 -3.317 22.543 1.00 77.44 80 LYS A C 1
ATOM 601 O O . LYS A 1 80 ? -9.208 -4.524 22.769 1.00 77.44 80 LYS A O 1
ATOM 606 N N . ALA A 1 81 ? -8.269 -2.512 23.138 1.00 73.12 81 ALA A N 1
ATOM 607 C CA . ALA A 1 81 ? -7.431 -2.981 24.236 1.00 73.12 81 ALA A CA 1
ATOM 608 C C . ALA A 1 81 ? -8.320 -3.560 25.355 1.00 73.12 81 ALA A C 1
ATOM 610 O O . ALA A 1 81 ? -9.276 -2.907 25.787 1.00 73.12 81 ALA A O 1
ATOM 611 N N . SER A 1 82 ? -8.037 -4.785 25.806 1.00 70.25 82 SER A N 1
ATOM 612 C CA . SER A 1 82 ? -8.770 -5.392 26.920 1.00 70.25 82 SER A CA 1
ATOM 613 C C . SER A 1 82 ? -8.510 -4.604 28.205 1.00 70.25 82 SER A C 1
ATOM 615 O O . SER A 1 82 ? -7.389 -4.153 28.442 1.00 70.25 82 SER A O 1
ATOM 617 N N . GLN A 1 83 ? -9.540 -4.429 29.036 1.00 75.00 83 GLN A N 1
ATOM 618 C CA . GLN A 1 83 ? -9.403 -3.845 30.370 1.00 75.00 83 GLN A CA 1
ATOM 619 C C . GLN A 1 83 ? -9.900 -4.844 31.431 1.00 75.00 83 GLN A C 1
ATOM 621 O O . GLN A 1 83 ? -11.033 -5.309 31.304 1.00 75.00 83 GLN A O 1
ATOM 626 N N . PRO A 1 84 ? -9.088 -5.178 32.456 1.00 78.12 84 PRO A N 1
ATOM 627 C CA . PRO A 1 84 ? -7.724 -4.690 32.683 1.00 78.12 84 PRO A CA 1
ATOM 628 C C . PRO A 1 84 ? -6.771 -5.123 31.558 1.00 78.12 84 PRO A C 1
ATOM 630 O O . PRO A 1 84 ? -7.006 -6.127 30.882 1.00 78.12 84 PRO A O 1
ATOM 633 N N . LEU A 1 85 ? -5.723 -4.326 31.321 1.00 75.25 85 LEU A N 1
ATOM 634 C CA . LEU A 1 85 ? -4.672 -4.724 30.385 1.00 75.25 85 LEU A CA 1
ATOM 635 C C . LEU A 1 85 ? -4.125 -6.091 30.828 1.00 75.25 85 LEU A C 1
ATOM 637 O O . LEU A 1 85 ? -4.058 -6.333 32.041 1.00 75.25 85 LEU A O 1
ATOM 641 N N . PRO A 1 86 ? -3.760 -6.987 29.892 1.00 73.00 86 PRO A N 1
ATOM 642 C CA . PRO A 1 86 ? -3.171 -8.269 30.251 1.00 73.00 86 PRO A CA 1
ATOM 643 C C . PRO A 1 86 ? -1.992 -8.020 31.192 1.00 73.00 86 PRO A C 1
ATOM 645 O O . PRO A 1 86 ? -1.073 -7.273 30.853 1.00 73.00 86 PRO A O 1
ATOM 648 N N . ARG A 1 87 ? -2.043 -8.582 32.405 1.00 73.56 87 ARG A N 1
ATOM 649 C CA . ARG A 1 87 ? -0.935 -8.452 33.353 1.00 73.56 87 ARG A CA 1
ATOM 650 C C . ARG A 1 87 ? 0.242 -9.236 32.785 1.00 73.56 87 ARG A C 1
ATOM 652 O O . ARG A 1 87 ? 0.157 -10.451 32.630 1.00 73.56 87 ARG A O 1
ATOM 659 N N . THR A 1 88 ? 1.322 -8.549 32.438 1.00 72.00 88 THR A N 1
ATOM 660 C CA . THR A 1 88 ? 2.587 -9.205 32.116 1.00 72.00 88 THR A CA 1
ATOM 661 C C . THR A 1 88 ? 3.209 -9.701 33.423 1.00 72.00 88 THR A C 1
ATOM 663 O O . THR A 1 88 ? 3.755 -8.896 34.172 1.00 72.00 88 THR A O 1
ATOM 666 N N . GLY A 1 89 ? 3.119 -11.006 33.688 1.00 65.12 89 GLY A N 1
ATOM 667 C CA . GLY A 1 89 ? 3.825 -11.679 34.789 1.00 65.12 89 GLY A CA 1
ATOM 668 C C . GLY A 1 89 ? 3.071 -11.731 36.124 1.00 65.12 89 GLY A C 1
ATOM 669 O O . GLY A 1 89 ? 2.340 -10.804 36.470 1.00 65.12 89 GLY A O 1
ATOM 670 N N . TYR A 1 90 ? 3.238 -12.864 36.817 1.00 48.28 90 TYR A N 1
ATOM 671 C CA . TYR A 1 90 ? 2.738 -13.183 38.162 1.00 48.28 90 TYR A CA 1
ATOM 672 C C . TYR A 1 90 ? 3.654 -12.588 39.237 1.00 48.28 90 TYR A C 1
ATOM 674 O O . TYR A 1 90 ? 4.881 -12.563 38.985 1.00 48.28 90 TYR A O 1
#

Nearest PDB structures (foldseek):
  4bqq-assembly1_B  TM=3.687E-01  e=4.716E+00  Lomovskayavirus C31
  7ane-assembly1_av  TM=3.017E-01  e=4.419E+00  Leishmania major
  6sga-assembly1_DU  TM=1.825E-01  e=7.937E+00  Trypanosoma brucei brucei

pLDDT: mean 88.96, std 8.26, range [48.28, 97.19]